Protein AF-A0A8C3F4L9-F1 (afdb_monomer_lite)

InterPro domains:
  IPR001909 Krueppel-associated box [PF01352] (16-57)
  IPR001909 Krueppel-associated box [PS50805] (17-69)
  IPR001909 Krueppel-associated box [SM00349] (17-69)
  IPR001909 Krueppel-associated box [cd07765] (17-56)
  IPR036051 Krueppel-associated box domain superfamily [SSF109640] (12-58)
  IPR050169 Krueppel C2H2-type zinc-finger [PTHR23232] (14-59)

Foldseek 3Di:
DDPDCVVVVVVPPDDDDDCVNVDDDDDPVRVVVDDPVVVVVNVVVVVVVVVVVVVVVVPDDDPPPPPDD

Secondary structure (DSSP, 8-state):
----THHHHGGG---PPPHHHH-----HHHHHHS-HHHHHHHHHHHHHHHHHHHHHTTSSS-TTTTS--

Organism: Chrysemys picta bellii (NCBI:txid8478)

Structure (mmCIF, N/CA/C/O backbone):
data_AF-A0A8C3F4L9-F1
#
_entry.id   AF-A0A8C3F4L9-F1
#
loop_
_atom_site.group_PDB
_atom_site.id
_atom_site.type_symbol
_atom_site.label_atom_id
_atom_site.label_alt_id
_atom_site.label_comp_id
_atom_site.label_asym_id
_atom_site.label_entity_id
_atom_site.label_seq_id
_atom_site.pdbx_PDB_ins_code
_atom_site.Cartn_x
_atom_site.Cartn_y
_atom_site.Cartn_z
_atom_site.occupancy
_atom_site.B_iso_or_equiv
_atom_site.auth_seq_id
_atom_site.auth_comp_id
_atom_site.auth_asym_id
_atom_site.auth_atom_id
_atom_site.pdbx_PDB_model_num
ATOM 1 N N . MET A 1 1 ? 5.476 33.320 14.838 1.00 48.50 1 MET A N 1
ATOM 2 C CA . MET A 1 1 ? 4.715 33.039 16.070 1.00 48.50 1 MET A CA 1
ATOM 3 C C . MET A 1 1 ? 3.695 34.155 16.095 1.00 48.50 1 MET A C 1
ATOM 5 O O . MET A 1 1 ? 4.116 35.291 16.201 1.00 48.50 1 MET A O 1
ATOM 9 N N . ASP A 1 2 ? 2.476 33.958 15.604 1.00 50.91 2 ASP A N 1
ATOM 10 C CA . ASP A 1 2 ? 1.562 32.871 15.957 1.00 50.91 2 ASP A CA 1
ATOM 11 C C . ASP A 1 2 ? 0.766 32.377 14.736 1.00 50.91 2 ASP A C 1
ATOM 13 O O . ASP A 1 2 ? 0.063 33.140 14.078 1.00 50.91 2 ASP A O 1
ATOM 17 N N . LEU A 1 3 ? 0.914 31.086 14.414 1.00 54.22 3 LEU A N 1
ATOM 18 C CA . LEU A 1 3 ? -0.023 30.373 13.548 1.00 54.22 3 LEU A CA 1
ATOM 19 C C . LEU A 1 3 ? -1.252 30.083 14.414 1.00 54.22 3 LEU A C 1
ATOM 21 O O . LEU A 1 3 ? -1.226 29.182 15.250 1.00 54.22 3 LEU A O 1
ATOM 25 N N . ASP A 1 4 ? -2.284 30.905 14.264 1.00 52.59 4 ASP A N 1
ATOM 26 C CA . ASP A 1 4 ? -3.555 30.751 14.962 1.00 52.59 4 ASP A CA 1
ATOM 27 C C . ASP A 1 4 ? -4.210 29.385 14.658 1.00 52.59 4 ASP A C 1
ATOM 29 O O . ASP A 1 4 ? -4.133 28.846 13.548 1.00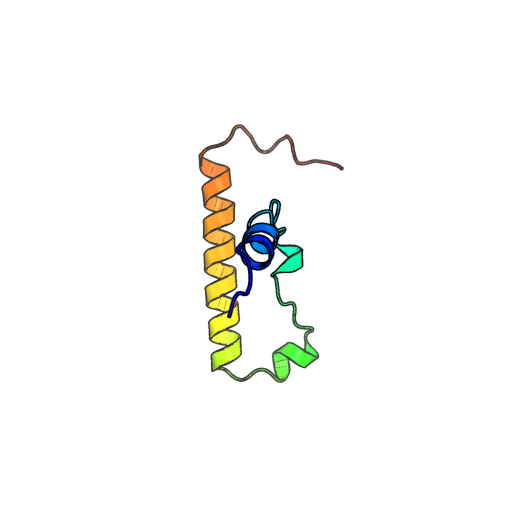 52.59 4 ASP A O 1
ATOM 33 N N . CYS A 1 5 ? -4.870 28.849 15.686 1.00 56.78 5 CYS A N 1
ATOM 34 C CA . CYS A 1 5 ? -5.516 27.538 15.792 1.00 56.78 5 CYS A CA 1
ATOM 35 C C . CYS A 1 5 ? -6.505 27.226 14.642 1.00 56.78 5 CYS A C 1
ATOM 37 O O . CYS A 1 5 ? -6.869 26.069 14.417 1.00 56.78 5 CYS A O 1
ATOM 39 N N . SER A 1 6 ? -6.892 28.232 13.853 1.00 57.69 6 SER A N 1
ATOM 40 C CA . SER A 1 6 ? -7.776 28.098 12.691 1.00 57.69 6 SER A CA 1
ATOM 41 C C . SER A 1 6 ? -7.219 27.230 11.552 1.00 57.69 6 SER A C 1
ATOM 43 O O . SER A 1 6 ? -8.005 26.619 10.831 1.00 57.69 6 SER A O 1
ATOM 45 N N . HIS A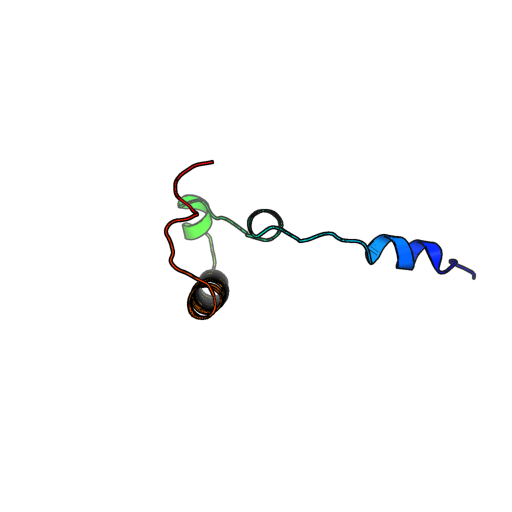 1 7 ? -5.892 27.106 11.391 1.00 53.47 7 HIS A N 1
ATOM 46 C CA . HIS A 1 7 ? -5.317 26.187 10.386 1.00 53.47 7 HIS A CA 1
ATOM 47 C C . HIS A 1 7 ? -5.415 24.711 10.799 1.00 53.47 7 HIS A C 1
ATOM 49 O O . HIS A 1 7 ? -5.464 23.829 9.944 1.00 53.47 7 HIS A O 1
ATOM 55 N N . VAL A 1 8 ? -5.464 24.441 12.107 1.00 57.03 8 VAL A N 1
ATOM 56 C CA . VAL A 1 8 ? -5.617 23.086 12.656 1.00 57.03 8 VAL A CA 1
ATOM 57 C C . VAL A 1 8 ? -7.098 22.694 12.696 1.00 57.03 8 VAL A C 1
ATOM 59 O O . VAL A 1 8 ? -7.435 21.542 12.446 1.00 57.03 8 VAL A O 1
ATOM 62 N N . GLY A 1 9 ? -8.000 23.658 12.923 1.00 51.66 9 GLY A N 1
ATOM 63 C CA . GLY A 1 9 ? -9.449 23.429 12.963 1.00 51.66 9 GLY A CA 1
ATOM 64 C C . GLY A 1 9 ? -10.086 23.054 11.618 1.00 51.66 9 GLY A C 1
ATOM 65 O O . GLY A 1 9 ? -11.045 22.284 11.604 1.00 51.66 9 GLY A O 1
ATOM 66 N N . LEU A 1 10 ? -9.544 23.524 10.485 1.00 54.22 10 LEU A N 1
ATOM 67 C CA . LEU A 1 10 ? -10.070 23.174 9.155 1.00 54.22 10 LEU A CA 1
ATOM 68 C C . LEU A 1 10 ? -9.758 21.722 8.744 1.00 54.22 10 LEU A C 1
ATOM 70 O O . LEU A 1 10 ? -10.468 21.150 7.922 1.00 54.22 10 LEU A O 1
ATOM 74 N N . LEU A 1 11 ? -8.716 21.116 9.324 1.00 54.84 11 LEU A N 1
ATOM 75 C CA . LEU A 1 11 ? -8.336 19.722 9.064 1.00 54.84 11 LEU A CA 1
ATOM 76 C C . LEU A 1 11 ? -9.238 18.706 9.784 1.00 54.84 11 LEU A C 1
ATOM 78 O O . LEU A 1 11 ? -9.212 17.530 9.435 1.00 54.84 11 LEU A O 1
ATOM 82 N N . LEU A 1 12 ? -10.024 19.133 10.779 1.00 56.12 12 LEU A N 1
ATOM 83 C CA . LEU A 1 12 ? -10.785 18.232 11.655 1.00 56.12 12 LEU A CA 1
ATOM 84 C C . LEU A 1 12 ? -12.232 17.983 11.210 1.00 56.12 12 LEU A C 1
ATOM 86 O O . LEU A 1 12 ? -12.907 17.149 11.806 1.00 56.12 12 LEU A O 1
ATOM 90 N N . PHE A 1 13 ? -12.713 18.659 10.164 1.00 58.12 13 PHE A N 1
ATOM 91 C CA . PHE A 1 13 ? -14.023 18.383 9.564 1.00 58.12 13 PHE A CA 1
ATOM 92 C C . PHE A 1 13 ? -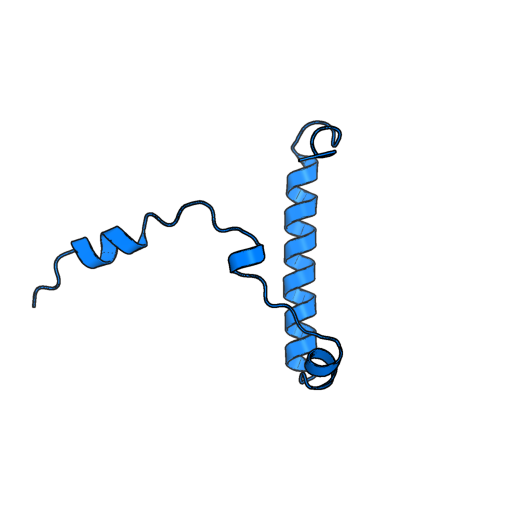13.862 17.659 8.222 1.00 58.12 13 PHE A C 1
ATOM 94 O O . PHE A 1 13 ? -14.352 18.096 7.183 1.00 58.12 13 PHE A O 1
ATOM 101 N N . GLN A 1 14 ? -13.141 16.539 8.240 1.00 64.81 14 GLN A N 1
ATOM 102 C CA . GLN A 1 14 ? -13.199 15.575 7.147 1.00 64.81 14 GLN A CA 1
ATOM 103 C C . GLN A 1 14 ? -14.444 14.719 7.380 1.00 64.81 14 GLN A C 1
ATOM 105 O O . GLN A 1 14 ? -14.536 13.993 8.369 1.00 64.81 14 GLN A O 1
ATOM 110 N N . GLY A 1 15 ? -15.446 14.889 6.515 1.00 68.81 15 GLY A N 1
ATOM 111 C CA . GLY A 1 15 ? -16.628 14.032 6.481 1.00 68.81 15 GLY A CA 1
ATOM 112 C C . GLY A 1 15 ? -16.260 12.552 6.285 1.00 68.81 15 GLY A C 1
ATOM 113 O O . GLY A 1 15 ? -15.082 12.215 6.180 1.00 68.81 15 GLY A O 1
ATOM 114 N N . PRO A 1 16 ? -17.249 11.645 6.250 1.00 70.44 16 PRO A N 1
ATOM 115 C CA . PRO A 1 16 ? -16.983 10.223 6.054 1.00 70.44 16 PRO A CA 1
ATOM 116 C C . PRO A 1 16 ? -16.140 10.006 4.791 1.00 70.44 16 PRO A C 1
ATOM 118 O O . PRO A 1 16 ? -16.573 10.356 3.696 1.00 70.44 16 PRO A O 1
ATOM 121 N N . VAL A 1 17 ? -14.941 9.452 4.974 1.00 69.44 17 VAL A N 1
ATOM 122 C CA . VAL A 1 17 ? -14.026 9.093 3.887 1.00 69.44 17 VAL A CA 1
ATOM 123 C C . VAL A 1 17 ? -14.506 7.783 3.278 1.00 69.44 17 VAL A C 1
ATOM 125 O O . VAL A 1 17 ? -14.799 6.820 3.994 1.00 69.44 17 VAL A O 1
ATOM 128 N N . THR A 1 18 ? -14.625 7.760 1.957 1.00 78.38 18 THR A N 1
ATOM 129 C CA . THR A 1 18 ? -15.022 6.567 1.207 1.00 78.38 18 THR A CA 1
ATOM 130 C C . THR A 1 18 ? -13.830 5.640 1.005 1.00 78.3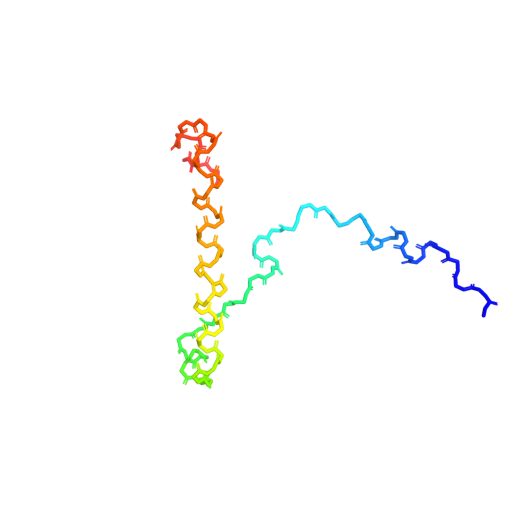8 18 THR A C 1
ATOM 132 O O . THR A 1 18 ? -12.674 6.066 1.023 1.00 78.38 18 THR A O 1
ATOM 135 N N . PHE A 1 19 ? -14.094 4.348 0.806 1.00 74.81 19 PHE A N 1
ATOM 136 C CA . PHE A 1 19 ? -13.020 3.391 0.551 1.00 74.81 19 PHE A CA 1
ATOM 137 C C . PHE A 1 19 ? -12.270 3.739 -0.741 1.00 74.81 19 PHE A C 1
ATOM 139 O O . PHE A 1 19 ? -11.053 3.615 -0.811 1.00 74.81 19 PHE A O 1
ATOM 146 N N . GLU A 1 20 ? -12.987 4.244 -1.741 1.00 78.88 20 GLU A N 1
ATOM 147 C CA . GLU A 1 20 ? -12.459 4.673 -3.030 1.00 78.88 20 GLU A CA 1
ATOM 148 C C . GLU A 1 20 ? -11.439 5.814 -2.917 1.00 78.88 20 GLU A C 1
ATOM 150 O O . GLU A 1 20 ? -10.501 5.860 -3.709 1.00 78.88 20 GLU A O 1
ATOM 155 N N . GLU A 1 21 ? -11.586 6.707 -1.936 1.00 80.56 21 GLU A N 1
ATOM 156 C CA . GLU A 1 21 ? -10.671 7.839 -1.731 1.00 80.56 21 GLU A CA 1
ATOM 157 C C . GLU A 1 21 ? -9.323 7.425 -1.128 1.00 80.56 21 GLU A C 1
ATOM 159 O O . GLU A 1 21 ? -8.334 8.140 -1.292 1.00 80.56 21 GLU A O 1
ATOM 164 N N . VAL A 1 22 ? -9.267 6.280 -0.442 1.00 80.44 22 VAL A N 1
ATOM 165 C CA . VAL A 1 22 ? -8.053 5.793 0.240 1.00 80.44 22 VAL A CA 1
ATOM 166 C C . VAL A 1 22 ? -7.490 4.504 -0.356 1.00 80.44 22 VAL A C 1
ATOM 168 O O . VAL A 1 22 ? -6.357 4.130 -0.052 1.00 80.44 22 VAL A O 1
ATOM 171 N N . ALA A 1 23 ? -8.252 3.811 -1.202 1.00 81.88 23 ALA A N 1
ATOM 172 C CA . ALA A 1 23 ? -7.831 2.562 -1.812 1.00 81.88 23 ALA A CA 1
ATOM 173 C C . ALA A 1 23 ? -6.827 2.790 -2.947 1.00 81.88 23 ALA A C 1
ATOM 175 O O . ALA A 1 23 ? -7.002 3.635 -3.824 1.00 81.88 23 ALA A O 1
ATOM 176 N N . VAL A 1 24 ? -5.790 1.955 -2.967 1.00 84.56 24 VAL A N 1
ATOM 177 C CA . VAL A 1 24 ? -4.823 1.893 -4.064 1.00 84.56 24 VAL A CA 1
ATOM 178 C C . VAL A 1 24 ? -5.156 0.685 -4.930 1.00 84.56 24 VAL A C 1
ATOM 180 O O . VAL A 1 24 ? -5.219 -0.441 -4.435 1.00 84.56 24 VAL A O 1
ATOM 183 N N . TYR A 1 25 ? -5.344 0.909 -6.229 1.00 85.31 25 TYR A N 1
ATOM 184 C CA . TYR A 1 25 ? -5.612 -0.145 -7.204 1.00 85.31 25 TYR A CA 1
ATOM 185 C C . TYR A 1 25 ? -4.435 -0.287 -8.157 1.00 85.31 25 TYR A C 1
ATOM 187 O O . TYR A 1 25 ? -3.927 0.705 -8.672 1.00 85.31 25 TYR A O 1
ATOM 195 N N . PHE A 1 26 ? -4.037 -1.530 -8.410 1.00 89.62 26 PHE A N 1
ATOM 196 C CA . PHE A 1 26 ? -3.001 -1.857 -9.380 1.00 89.62 26 PHE A CA 1
ATOM 197 C C . PHE A 1 26 ? -3.628 -2.548 -10.588 1.00 89.62 26 PHE A C 1
ATOM 199 O O . PHE A 1 26 ? -4.440 -3.467 -10.443 1.00 89.62 26 PHE A O 1
ATOM 206 N N . THR A 1 27 ? -3.215 -2.146 -11.787 1.00 94.00 27 THR A N 1
ATOM 207 C CA . THR A 1 27 ? -3.424 -2.941 -13.005 1.00 94.00 27 THR A CA 1
ATOM 208 C C . THR A 1 27 ? -2.616 -4.243 -12.946 1.00 94.00 27 THR A C 1
ATOM 210 O O . THR A 1 27 ? -1.761 -4.434 -12.077 1.00 94.00 27 THR A O 1
ATOM 213 N N . ARG A 1 28 ? -2.863 -5.176 -13.874 1.00 92.06 28 ARG A N 1
ATOM 214 C CA . ARG A 1 28 ? -2.125 -6.452 -13.924 1.00 92.06 28 ARG A CA 1
ATOM 215 C C . ARG A 1 28 ? -0.633 -6.222 -14.176 1.00 92.06 28 ARG A C 1
ATOM 217 O O . ARG A 1 28 ? 0.204 -6.919 -13.603 1.00 92.06 28 ARG A O 1
ATOM 224 N N . GLU A 1 29 ? -0.325 -5.256 -15.028 1.00 95.44 29 GLU A N 1
ATOM 225 C CA . GLU A 1 29 ? 1.023 -4.866 -15.414 1.00 95.44 29 GLU A CA 1
ATOM 226 C C . GLU A 1 29 ? 1.750 -4.210 -14.233 1.00 95.44 29 GLU A C 1
ATOM 228 O O . GLU A 1 29 ? 2.866 -4.608 -13.913 1.00 95.44 29 GLU A O 1
ATOM 233 N N . GLU A 1 30 ? 1.099 -3.290 -13.516 1.00 95.06 30 GLU A N 1
ATOM 234 C CA . GLU A 1 30 ? 1.666 -2.674 -12.306 1.00 95.06 30 GLU A CA 1
ATOM 235 C C . GLU A 1 30 ? 1.851 -3.695 -11.183 1.00 95.06 30 GLU A C 1
ATOM 237 O O . GLU A 1 30 ? 2.898 -3.729 -10.538 1.00 95.06 30 GLU A O 1
ATOM 242 N N . TRP A 1 31 ? 0.883 -4.597 -10.998 1.00 92.44 31 TRP A N 1
ATOM 243 C CA . TRP A 1 31 ? 0.984 -5.684 -10.027 1.00 92.44 31 TRP A CA 1
ATOM 244 C C . TRP A 1 31 ? 2.207 -6.570 -10.287 1.00 92.44 31 TRP A C 1
ATOM 246 O O . TRP A 1 31 ? 2.890 -6.988 -9.345 1.00 92.44 31 TRP A O 1
ATOM 256 N N . ALA A 1 32 ? 2.517 -6.841 -11.561 1.00 93.56 32 ALA A N 1
ATOM 257 C CA . ALA A 1 32 ? 3.679 -7.624 -11.975 1.00 93.56 32 ALA A CA 1
ATOM 258 C C . ALA A 1 32 ? 5.019 -6.939 -11.644 1.00 93.56 32 ALA A C 1
ATOM 260 O O . ALA A 1 32 ? 6.010 -7.642 -11.436 1.00 93.56 32 ALA A O 1
ATOM 261 N N . LEU A 1 33 ? 5.031 -5.609 -11.524 1.00 96.25 33 LEU A N 1
ATOM 262 C CA . LEU A 1 33 ? 6.211 -4.812 -11.183 1.00 96.25 33 LEU A CA 1
ATOM 263 C C . LEU A 1 33 ? 6.420 -4.631 -9.672 1.00 96.25 33 LEU A C 1
ATOM 265 O O . LEU A 1 33 ? 7.504 -4.227 -9.268 1.00 96.25 33 LEU A O 1
ATOM 269 N N . LEU A 1 34 ? 5.418 -4.938 -8.842 1.00 94.19 34 LEU A N 1
ATOM 270 C CA . LEU A 1 34 ? 5.544 -4.833 -7.387 1.00 94.19 34 LEU A CA 1
ATOM 271 C C . LEU A 1 34 ? 6.552 -5.831 -6.815 1.00 94.19 34 LEU A C 1
ATOM 273 O O . LEU A 1 34 ? 6.537 -7.023 -7.150 1.00 94.19 34 LEU A O 1
ATOM 277 N N . ASP A 1 35 ? 7.331 -5.355 -5.847 1.00 95.81 35 ASP A N 1
ATOM 278 C CA . ASP A 1 35 ? 8.188 -6.211 -5.041 1.00 95.81 35 ASP A CA 1
ATOM 279 C C . ASP A 1 35 ? 7.348 -7.170 -4.177 1.00 95.81 35 ASP A C 1
ATOM 281 O O . ASP A 1 35 ? 6.230 -6.835 -3.756 1.00 95.81 35 ASP A O 1
ATOM 285 N N . PRO A 1 36 ? 7.876 -8.358 -3.825 1.00 94.94 36 PRO A N 1
ATOM 286 C CA . PRO A 1 36 ? 7.168 -9.318 -2.978 1.00 94.94 36 PRO A CA 1
ATOM 287 C C . PRO A 1 36 ? 6.645 -8.722 -1.662 1.00 94.94 36 PRO A C 1
ATOM 289 O O . PRO A 1 36 ? 5.548 -9.070 -1.227 1.00 94.94 36 PRO A O 1
ATOM 292 N N . ALA A 1 37 ? 7.389 -7.787 -1.063 1.00 95.06 37 ALA A N 1
ATOM 293 C CA . ALA A 1 37 ? 6.981 -7.091 0.156 1.00 95.06 37 ALA A CA 1
ATOM 294 C C . ALA A 1 37 ? 5.737 -6.209 -0.056 1.00 95.06 37 ALA A C 1
ATOM 296 O O . ALA A 1 37 ? 4.831 -6.215 0.773 1.00 95.06 37 ALA A O 1
ATOM 297 N N . GLN A 1 38 ? 5.652 -5.503 -1.188 1.00 93.56 38 GLN A N 1
ATOM 298 C CA . GLN A 1 38 ? 4.507 -4.648 -1.517 1.00 93.56 38 GLN A CA 1
ATOM 299 C C . GLN A 1 38 ? 3.251 -5.477 -1.804 1.00 93.56 38 GLN A C 1
ATOM 301 O O . GLN A 1 38 ? 2.160 -5.125 -1.357 1.00 93.56 38 GLN A O 1
ATOM 306 N N . ARG A 1 39 ? 3.400 -6.618 -2.492 1.00 93.62 39 ARG A N 1
ATOM 307 C CA . ARG A 1 39 ? 2.289 -7.562 -2.705 1.00 93.62 39 ARG A CA 1
ATOM 308 C C . ARG A 1 39 ? 1.795 -8.175 -1.398 1.00 93.62 39 ARG A C 1
ATOM 310 O O . ARG A 1 39 ? 0.595 -8.397 -1.256 1.00 93.62 39 ARG A O 1
ATOM 317 N N . GLY A 1 40 ? 2.711 -8.459 -0.469 1.00 93.94 40 GLY A N 1
ATOM 318 C CA . GLY A 1 40 ? 2.380 -8.893 0.888 1.00 93.94 40 GLY A CA 1
ATOM 319 C C . GLY A 1 40 ? 1.519 -7.855 1.599 1.00 93.94 40 GLY A C 1
ATOM 320 O O . GLY A 1 40 ? 0.384 -8.151 1.951 1.00 93.94 40 GLY A O 1
ATOM 321 N N . LEU A 1 41 ? 2.006 -6.614 1.667 1.00 92.00 41 LEU A N 1
ATOM 322 C CA . LEU A 1 41 ? 1.291 -5.513 2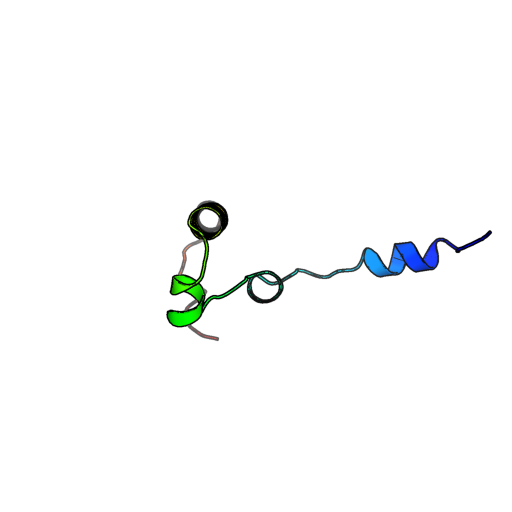.310 1.00 92.00 41 LEU A CA 1
ATOM 323 C C . LEU A 1 41 ? -0.101 -5.272 1.706 1.00 92.00 41 LEU A C 1
ATOM 325 O O . LEU A 1 41 ? -1.066 -5.104 2.444 1.00 92.00 41 LEU A O 1
ATOM 329 N N . TYR A 1 42 ? -0.230 -5.292 0.374 1.00 90.00 42 TYR A N 1
ATOM 330 C CA . TYR A 1 42 ? -1.534 -5.154 -0.279 1.00 90.00 42 TYR A CA 1
ATOM 331 C C . TYR A 1 42 ? -2.510 -6.255 0.151 1.00 90.00 42 TYR A C 1
ATOM 333 O O . TYR A 1 42 ? -3.675 -5.975 0.423 1.00 90.00 42 TYR A O 1
ATOM 341 N N . ARG A 1 43 ? -2.047 -7.510 0.223 1.00 89.94 43 ARG A N 1
ATOM 342 C CA . ARG A 1 43 ? -2.888 -8.631 0.664 1.00 89.94 43 ARG A CA 1
ATOM 343 C C . ARG A 1 43 ? -3.333 -8.465 2.112 1.00 89.94 43 ARG A C 1
ATOM 345 O O . ARG A 1 43 ? -4.508 -8.694 2.378 1.00 89.94 43 ARG A O 1
ATOM 352 N N . ASP A 1 44 ? -2.431 -8.051 2.995 1.00 91.81 44 ASP A N 1
ATOM 353 C CA . ASP A 1 44 ? -2.728 -7.874 4.420 1.00 91.81 44 ASP A CA 1
ATOM 354 C C . ASP A 1 44 ? -3.768 -6.762 4.626 1.00 91.81 44 ASP A C 1
ATOM 356 O O . ASP A 1 44 ? -4.792 -6.976 5.273 1.00 91.81 44 ASP A O 1
ATOM 360 N N . VAL A 1 45 ? -3.574 -5.612 3.970 1.00 88.06 45 VAL A N 1
ATOM 361 C CA . VAL A 1 45 ? -4.517 -4.481 4.019 1.00 88.06 45 VAL A CA 1
ATOM 362 C C . VAL A 1 45 ? -5.881 -4.866 3.441 1.00 88.06 45 VAL A C 1
ATOM 364 O O . VAL A 1 45 ? -6.919 -4.572 4.031 1.00 88.06 45 VAL A O 1
ATOM 367 N N . MET A 1 46 ? -5.914 -5.549 2.293 1.00 86.50 46 MET A N 1
ATOM 368 C CA . MET A 1 46 ? -7.179 -5.972 1.682 1.00 86.50 46 MET A CA 1
ATOM 369 C C . MET A 1 46 ? -7.906 -7.040 2.502 1.00 86.50 46 MET A C 1
ATOM 371 O O . MET A 1 46 ? -9.138 -7.057 2.512 1.00 86.50 46 MET A O 1
ATOM 375 N N . GLN A 1 47 ? -7.170 -7.912 3.193 1.00 85.94 47 GLN A N 1
ATOM 376 C CA . GLN A 1 47 ? -7.753 -8.889 4.103 1.00 85.94 47 GLN A CA 1
ATOM 377 C C . GLN A 1 47 ? -8.414 -8.198 5.300 1.00 85.94 47 GLN A C 1
ATOM 379 O O . GLN A 1 47 ? -9.581 -8.472 5.577 1.00 85.94 47 GLN A O 1
ATOM 384 N N . GLU A 1 48 ? -7.717 -7.265 5.952 1.00 85.31 48 GLU A N 1
ATOM 385 C CA . GLU A 1 48 ? -8.269 -6.497 7.074 1.00 85.31 48 GLU A CA 1
ATOM 386 C C . GLU A 1 48 ? -9.522 -5.714 6.650 1.00 85.31 48 GLU A C 1
ATOM 388 O O . GLU A 1 48 ? -10.555 -5.763 7.318 1.00 85.31 48 GLU A O 1
ATOM 393 N N . ASN A 1 49 ? -9.483 -5.070 5.479 1.00 84.12 49 ASN A N 1
ATOM 394 C CA . ASN A 1 49 ? -10.640 -4.364 4.927 1.00 84.12 49 ASN A CA 1
ATOM 395 C C . ASN A 1 49 ? -11.836 -5.298 4.698 1.00 84.12 49 ASN A C 1
ATOM 397 O O . ASN A 1 49 ? -12.970 -4.950 5.037 1.00 84.12 49 ASN A O 1
ATOM 401 N N . TYR A 1 50 ? -11.601 -6.494 4.152 1.00 80.88 50 TYR A N 1
ATOM 402 C CA . TYR A 1 50 ? -12.656 -7.484 3.943 1.00 80.88 50 TYR A CA 1
ATOM 403 C C . TYR A 1 50 ? -13.256 -7.972 5.267 1.00 80.88 50 TYR A C 1
ATOM 405 O O . TYR A 1 50 ? -14.480 -8.079 5.388 1.00 80.88 50 TYR A O 1
ATOM 413 N N . GLU A 1 51 ? -12.418 -8.245 6.267 1.00 84.25 51 GLU A N 1
ATOM 414 C CA . GLU A 1 51 ? -12.852 -8.663 7.603 1.00 84.25 51 GLU A CA 1
ATOM 415 C C . GLU A 1 51 ? -13.669 -7.565 8.296 1.00 84.25 51 GLU A C 1
ATOM 417 O O . GLU A 1 51 ? -14.756 -7.848 8.806 1.00 84.25 51 GLU A O 1
ATOM 422 N N . ASN A 1 52 ? -13.216 -6.311 8.220 1.00 82.31 52 ASN A N 1
ATOM 423 C CA . ASN A 1 52 ? -13.918 -5.147 8.757 1.00 82.31 52 ASN A CA 1
ATOM 424 C C . ASN A 1 52 ? -15.295 -4.966 8.100 1.00 82.31 52 ASN A C 1
ATOM 426 O O . ASN A 1 52 ? -16.305 -4.894 8.801 1.00 82.31 52 ASN A O 1
ATOM 430 N N . VAL A 1 53 ? -15.374 -4.985 6.763 1.00 76.81 53 VAL A N 1
ATOM 431 C CA . VAL A 1 53 ? -16.652 -4.888 6.027 1.00 76.81 53 VAL A CA 1
ATOM 432 C C . VAL A 1 53 ? -17.580 -6.059 6.362 1.00 76.81 53 VAL A C 1
ATOM 434 O O . VAL A 1 53 ? -18.776 -5.867 6.589 1.00 76.81 53 VAL A O 1
ATOM 437 N N . THR A 1 54 ? -17.039 -7.275 6.454 1.00 77.44 54 THR A N 1
ATOM 438 C CA . THR A 1 54 ? -17.815 -8.468 6.822 1.00 77.44 54 THR A CA 1
ATOM 439 C C . THR A 1 54 ? -18.308 -8.399 8.270 1.00 77.44 54 THR A C 1
ATOM 441 O O . THR A 1 54 ? -19.386 -8.908 8.577 1.00 77.44 54 THR A O 1
ATOM 444 N N . SER A 1 55 ? -17.553 -7.759 9.167 1.00 72.62 55 SER A N 1
ATOM 445 C CA . SER A 1 55 ? -17.949 -7.526 10.558 1.00 72.62 55 SER A CA 1
ATOM 446 C C . SER A 1 55 ? -19.119 -6.546 10.666 1.00 72.62 55 SER A C 1
ATOM 448 O O . SER A 1 55 ? -20.055 -6.804 11.416 1.00 72.62 55 SER A O 1
ATOM 450 N N . LEU A 1 56 ? -19.138 -5.479 9.859 1.00 69.56 56 LEU A N 1
ATOM 451 C CA . LEU A 1 56 ? -20.261 -4.528 9.805 1.00 69.56 56 LEU A CA 1
ATOM 452 C C . LEU A 1 56 ? -21.580 -5.185 9.343 1.00 69.56 56 LEU A C 1
ATOM 454 O O . LEU A 1 56 ? -22.671 -4.752 9.723 1.00 69.56 56 LEU A O 1
ATOM 458 N N . GLY A 1 57 ? -21.488 -6.258 8.551 1.00 60.25 57 GLY A N 1
ATOM 459 C CA . GLY A 1 57 ? -22.632 -7.055 8.098 1.00 60.25 57 GLY A CA 1
ATOM 460 C C . GLY A 1 57 ? -23.189 -8.049 9.127 1.00 60.25 57 GLY A C 1
ATOM 461 O O . GLY A 1 57 ? -24.199 -8.690 8.845 1.00 60.25 57 GLY A O 1
ATOM 462 N N . LYS A 1 58 ? -22.554 -8.207 10.299 1.00 56.53 58 LYS A N 1
ATOM 463 C CA . LYS A 1 58 ? -23.015 -9.125 11.361 1.00 56.53 58 LYS A CA 1
ATOM 464 C C . LYS A 1 58 ? -23.949 -8.455 12.373 1.00 56.53 58 LYS A C 1
ATOM 466 O O . LYS A 1 58 ? -24.761 -9.151 12.977 1.00 56.53 58 LYS A O 1
ATOM 471 N N . ASP A 1 59 ? -23.901 -7.126 12.470 1.00 58.06 59 ASP A N 1
ATOM 472 C CA . ASP A 1 59 ? -24.669 -6.353 13.458 1.00 58.06 59 ASP A CA 1
ATOM 473 C C . ASP A 1 59 ? -25.866 -5.598 12.854 1.00 58.06 59 ASP A C 1
ATOM 475 O O . ASP A 1 59 ? -26.584 -4.889 13.562 1.00 58.06 59 ASP A O 1
ATOM 479 N 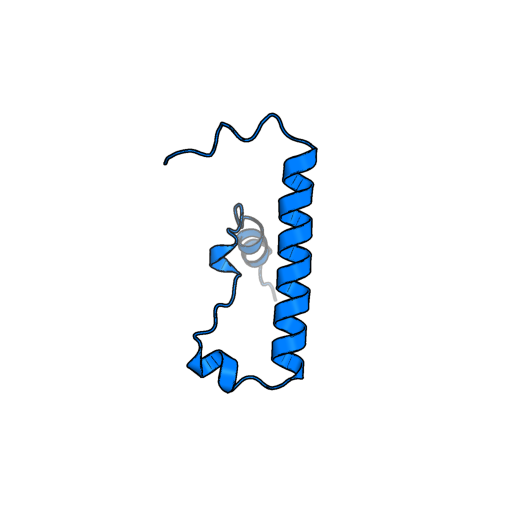N . SER A 1 60 ? -26.123 -5.743 11.549 1.00 56.88 60 SER A N 1
ATOM 480 C CA . SER A 1 60 ? -27.209 -5.035 10.872 1.00 56.88 60 SER A CA 1
ATOM 481 C C . SER A 1 60 ? -28.111 -5.956 10.042 1.00 56.88 60 SER A C 1
ATOM 483 O O . SER A 1 60 ? -27.681 -6.883 9.367 1.00 56.88 60 SER A O 1
ATOM 485 N N . HIS A 1 61 ? -29.405 -5.675 10.187 1.00 56.53 61 HIS A N 1
ATOM 486 C CA . HIS A 1 61 ? -30.601 -6.216 9.535 1.00 56.53 61 HIS A CA 1
ATOM 487 C C . HIS A 1 61 ? -30.403 -6.735 8.083 1.00 56.53 61 HIS A C 1
ATOM 489 O O . HIS A 1 61 ? -29.559 -6.202 7.364 1.00 56.53 61 HIS A O 1
ATOM 495 N N . PRO A 1 62 ? -31.203 -7.718 7.599 1.00 54.97 62 PRO A N 1
ATOM 496 C CA . PRO A 1 62 ? -30.914 -8.490 6.391 1.00 54.97 62 PRO A CA 1
ATOM 497 C C . PRO A 1 62 ? -30.520 -7.671 5.160 1.00 54.97 62 PRO A C 1
ATOM 499 O O . PRO A 1 62 ? -31.124 -6.649 4.831 1.00 54.97 62 PRO A O 1
ATOM 502 N N . LEU A 1 63 ? -29.542 -8.234 4.449 1.00 56.72 63 LEU A N 1
ATOM 503 C CA . LEU A 1 63 ? -28.891 -7.822 3.204 1.00 56.72 63 LEU A CA 1
ATOM 504 C C . LEU A 1 63 ? -29.849 -7.733 1.988 1.00 56.72 63 LEU A C 1
ATOM 506 O O . LEU A 1 63 ? -29.538 -8.221 0.906 1.00 56.72 63 LEU A O 1
ATOM 510 N N . SER A 1 64 ? -31.039 -7.148 2.136 1.00 52.50 64 SER A N 1
ATOM 511 C CA . SER A 1 64 ? -31.981 -6.894 1.035 1.00 52.50 64 SER A CA 1
ATOM 512 C C . SER A 1 64 ? -31.983 -5.435 0.565 1.00 52.50 64 SER A C 1
ATOM 514 O O . SER A 1 64 ? -32.626 -5.125 -0.431 1.00 52.50 64 SER A O 1
ATOM 516 N N . SER A 1 65 ? -31.269 -4.534 1.251 1.00 60.91 65 SER A N 1
ATOM 517 C CA . SER A 1 65 ? -31.313 -3.088 0.968 1.00 60.91 65 SER A CA 1
ATOM 518 C C . SER A 1 65 ? -30.330 -2.616 -0.120 1.00 60.91 65 SER A C 1
ATOM 520 O O . SER A 1 65 ? -30.508 -1.549 -0.695 1.00 60.91 65 SER A O 1
ATOM 522 N N . TRP A 1 66 ? -29.313 -3.413 -0.472 1.00 57.12 66 TRP A N 1
ATOM 523 C CA . TRP A 1 66 ? -28.251 -3.005 -1.413 1.00 57.12 66 TRP A CA 1
ATOM 524 C C . TRP A 1 66 ? -28.465 -3.495 -2.854 1.00 57.12 66 TRP A C 1
ATOM 526 O O . TRP A 1 66 ? -27.522 -3.597 -3.637 1.00 57.12 66 TRP A O 1
ATOM 536 N N . LYS A 1 67 ? -29.710 -3.802 -3.241 1.00 51.16 67 LYS A N 1
ATOM 537 C CA . LYS A 1 67 ? -30.054 -4.029 -4.649 1.00 51.16 67 LYS A CA 1
ATOM 538 C C . LYS A 1 67 ? -30.556 -2.716 -5.256 1.00 51.16 67 LYS A C 1
ATOM 540 O O . LYS A 1 67 ? -31.743 -2.422 -5.204 1.00 51.16 67 LYS A O 1
ATOM 545 N N . GLY A 1 68 ? -29.637 -1.970 -5.862 1.00 56.41 68 GLY A N 1
ATOM 546 C CA . GLY A 1 68 ? -29.952 -0.887 -6.794 1.00 56.41 68 GLY A CA 1
ATOM 547 C C . GLY A 1 68 ? -30.006 0.509 -6.178 1.00 56.41 68 GLY A C 1
ATOM 548 O O . GLY A 1 68 ? -31.050 0.944 -5.695 1.00 56.41 68 GLY A O 1
ATOM 549 N N . LYS A 1 69 ? -28.897 1.234 -6.313 1.00 41.59 69 LYS A N 1
ATOM 550 C CA . LYS A 1 69 ? -28.884 2.631 -6.752 1.00 41.59 69 LYS A CA 1
ATOM 551 C C . LYS A 1 69 ? -27.774 2.790 -7.777 1.00 41.59 69 LYS A C 1
ATOM 553 O O . LYS A 1 69 ? -26.746 2.103 -7.596 1.00 41.59 69 LYS A O 1
#

Sequence (69 aa):
MDLDCSHVGLLLFQGPVTFEEVAVYFTREEWALLDPAQRGLYRDVMQENYENVTSLGKDSHPLSSWKGK

pLDDT: mean 73.79, std 16.45, range [41.59, 96.25]

Radius of gyration: 18.74 Å; chains: 1; bounding box: 40×42×32 Å